Protein AF-A0A6A4G169-F1 (afdb_monomer_lite)

Radius of gyration: 18.1 Å; chains: 1; bounding box: 59×30×52 Å

Sequence (115 aa):
MPDDVLHAVLLAEPDGGGAGARAAGPELSFTHSPNMNASEEDKNSKALHITRASGSDGNPVVLIKVNHEGESVATLNVGEARLFRELLTCVFSALKSFSHANASPTCRYEESTQA

pLDDT: mean 70.04, std 19.35, range [33.66, 94.0]

Structure (mmCIF, N/CA/C/O backbone):
data_AF-A0A6A4G169-F1
#
_entry.id   AF-A0A6A4G169-F1
#
loop_
_atom_site.group_PDB
_atom_site.id
_atom_site.type_symbol
_atom_site.label_atom_id
_atom_site.label_alt_id
_atom_site.label_comp_id
_atom_site.label_asym_id
_atom_site.label_entity_id
_atom_site.label_seq_id
_atom_site.pdbx_PDB_ins_code
_atom_site.Cartn_x
_atom_site.Cartn_y
_atom_site.Cartn_z
_atom_site.occupancy
_atom_site.B_iso_or_equiv
_atom_site.auth_seq_id
_atom_site.auth_comp_id
_atom_site.auth_asym_id
_atom_site.auth_atom_id
_atom_site.pdbx_PDB_model_num
ATOM 1 N N . MET A 1 1 ? -3.055 -14.521 -8.378 1.00 46.72 1 MET A N 1
ATOM 2 C CA . MET A 1 1 ? -2.080 -14.739 -7.293 1.00 46.72 1 MET A CA 1
ATOM 3 C C . MET A 1 1 ? -1.669 -13.454 -6.559 1.00 46.72 1 MET A C 1
ATOM 5 O O . MET A 1 1 ? -1.531 -13.560 -5.352 1.00 46.72 1 MET A O 1
ATOM 9 N N . PRO A 1 2 ? -1.494 -12.257 -7.170 1.00 48.53 2 PRO A N 1
ATOM 10 C CA . PRO A 1 2 ? -1.286 -11.024 -6.385 1.00 48.53 2 PRO A CA 1
ATOM 11 C C . PRO A 1 2 ? -2.592 -10.399 -5.852 1.00 48.53 2 PRO A C 1
ATOM 13 O O . PRO A 1 2 ? -2.572 -9.713 -4.832 1.00 48.53 2 PRO A O 1
ATOM 16 N N . ASP A 1 3 ? -3.727 -10.656 -6.511 1.00 45.31 3 ASP A N 1
ATOM 17 C CA . ASP A 1 3 ? -5.034 -10.111 -6.124 1.00 45.31 3 ASP A CA 1
ATOM 18 C C . ASP A 1 3 ? -5.504 -10.620 -4.744 1.00 45.31 3 ASP A C 1
ATOM 20 O O . ASP A 1 3 ? -6.014 -9.831 -3.954 1.00 45.31 3 ASP A O 1
ATOM 24 N N . ASP A 1 4 ? -5.252 -11.889 -4.397 1.00 45.62 4 ASP A N 1
ATOM 25 C CA . ASP A 1 4 ? -5.675 -12.507 -3.126 1.00 45.62 4 ASP A CA 1
ATOM 26 C C . ASP A 1 4 ? -5.037 -11.860 -1.883 1.00 45.62 4 ASP A C 1
ATOM 28 O O . ASP A 1 4 ? -5.643 -11.794 -0.814 1.00 45.62 4 ASP A O 1
ATOM 32 N N . VAL A 1 5 ? -3.818 -11.337 -2.028 1.00 48.72 5 VAL A N 1
ATOM 33 C CA . VAL A 1 5 ? -3.021 -10.783 -0.925 1.00 48.72 5 VAL A CA 1
ATOM 34 C C . VAL A 1 5 ? -3.483 -9.368 -0.561 1.00 48.72 5 VAL A C 1
ATOM 36 O O . VAL A 1 5 ? -3.688 -9.062 0.614 1.00 48.72 5 VAL A O 1
ATOM 39 N N . LEU A 1 6 ? -3.739 -8.519 -1.564 1.00 50.94 6 LEU A N 1
ATOM 40 C CA . LEU A 1 6 ? -4.378 -7.211 -1.357 1.00 50.94 6 LEU A CA 1
ATOM 41 C C . LEU A 1 6 ? -5.825 -7.370 -0.873 1.00 50.94 6 LEU A C 1
ATOM 43 O O . LEU A 1 6 ? -6.292 -6.598 -0.035 1.00 50.94 6 LEU A O 1
ATOM 47 N N . HIS A 1 7 ? -6.521 -8.400 -1.360 1.00 51.44 7 HIS A N 1
ATOM 48 C CA . HIS A 1 7 ? -7.869 -8.735 -0.920 1.00 51.44 7 HIS A CA 1
ATOM 49 C C . HIS A 1 7 ? -7.903 -9.103 0.572 1.00 51.44 7 HIS A C 1
ATOM 51 O O . HIS A 1 7 ? -8.730 -8.566 1.304 1.00 51.44 7 HIS A O 1
ATOM 57 N N . ALA A 1 8 ? -6.968 -9.930 1.051 1.00 50.56 8 ALA A N 1
ATOM 58 C CA . ALA A 1 8 ? -6.878 -10.331 2.457 1.00 50.56 8 ALA A CA 1
ATOM 59 C C . ALA A 1 8 ? -6.542 -9.164 3.405 1.00 50.56 8 ALA A C 1
ATOM 61 O O . ALA A 1 8 ? -7.106 -9.051 4.493 1.00 50.56 8 ALA A O 1
ATOM 62 N N . VAL A 1 9 ? -5.658 -8.260 2.981 1.00 52.84 9 VAL A N 1
ATOM 63 C CA . VAL A 1 9 ? -5.198 -7.128 3.808 1.00 52.84 9 VAL A CA 1
ATOM 64 C C . VAL A 1 9 ? -6.254 -6.045 3.949 1.00 52.84 9 VAL A C 1
ATOM 66 O O . VAL A 1 9 ? -6.284 -5.348 4.964 1.00 52.84 9 VAL A O 1
ATOM 69 N N . LEU A 1 10 ? -7.164 -5.936 2.982 1.00 51.59 10 LEU A N 1
ATOM 70 C CA . LEU A 1 10 ? -8.193 -4.901 2.970 1.00 51.59 10 LEU A CA 1
ATOM 71 C C . LEU A 1 10 ? -9.598 -5.418 3.336 1.00 51.59 10 LEU A C 1
ATOM 73 O O . LEU A 1 10 ? -10.493 -4.599 3.504 1.00 51.59 10 LEU A O 1
ATOM 77 N N . LEU A 1 11 ? -9.796 -6.738 3.489 1.00 50.16 11 LEU A N 1
ATOM 78 C CA . LEU A 1 11 ? -11.072 -7.339 3.919 1.00 50.16 11 LEU A CA 1
ATOM 79 C C . LEU A 1 11 ? -11.128 -7.831 5.361 1.00 50.16 11 LEU A C 1
ATOM 81 O O . LEU A 1 11 ? -12.230 -8.094 5.830 1.00 50.16 11 LEU A O 1
ATOM 85 N N . ALA A 1 12 ? -10.011 -8.020 6.069 1.00 46.84 12 ALA A N 1
ATOM 86 C CA . ALA A 1 12 ? -10.138 -8.473 7.453 1.00 46.84 12 ALA A CA 1
ATOM 87 C C . ALA A 1 12 ? -10.841 -7.377 8.279 1.00 46.84 12 ALA A C 1
ATOM 89 O O . ALA A 1 12 ? -10.283 -6.296 8.477 1.00 46.84 12 ALA A O 1
ATOM 90 N N . GLU A 1 13 ? -12.074 -7.651 8.688 1.00 44.50 13 GLU A N 1
ATOM 91 C CA . GLU A 1 13 ? -12.904 -6.800 9.539 1.00 44.50 13 GLU A CA 1
ATOM 92 C C . GLU A 1 13 ? -12.142 -6.463 10.838 1.00 44.50 13 GLU A C 1
ATOM 94 O O . GLU A 1 13 ? -11.354 -7.290 11.319 1.00 44.50 13 GLU A O 1
ATOM 99 N N . PRO A 1 14 ? -12.311 -5.260 11.415 1.00 44.72 14 PRO A N 1
ATOM 100 C CA . PRO A 1 14 ? -11.821 -4.978 12.756 1.00 44.72 14 PRO A CA 1
ATOM 101 C C . PRO A 1 14 ? -12.641 -5.819 13.737 1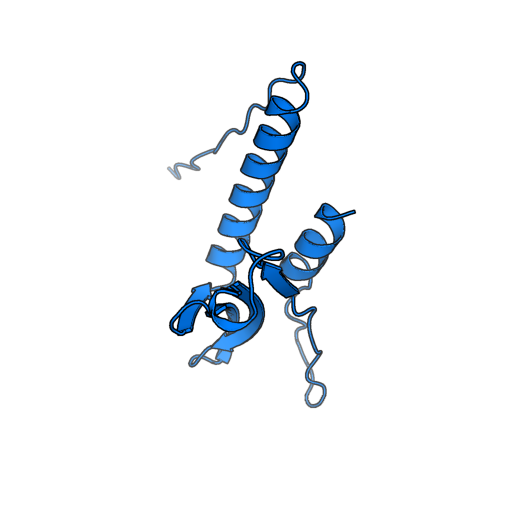.00 44.72 14 PRO A C 1
ATOM 103 O O . PRO A 1 14 ? -13.792 -5.498 14.020 1.00 44.72 14 PRO A O 1
ATOM 106 N N . ASP A 1 15 ? -12.066 -6.927 14.204 1.00 42.91 15 ASP A N 1
ATOM 107 C CA . ASP A 1 15 ? -12.734 -7.834 15.133 1.00 42.91 15 ASP A CA 1
ATOM 108 C C . ASP A 1 15 ? -13.155 -7.068 16.395 1.00 42.91 15 ASP A C 1
ATOM 110 O O . ASP A 1 15 ? -12.338 -6.522 17.145 1.00 42.91 15 ASP A O 1
ATOM 114 N N . GLY A 1 16 ? -14.469 -6.955 16.567 1.00 53.97 16 GLY A N 1
ATOM 115 C CA . GLY A 1 16 ? -15.084 -6.354 17.729 1.00 53.97 16 GLY A CA 1
ATOM 116 C C . GLY A 1 16 ? -15.084 -7.344 18.883 1.00 53.97 16 GLY A C 1
ATOM 117 O O . GLY A 1 16 ? -15.941 -8.217 18.945 1.00 53.97 16 GLY A O 1
ATOM 118 N N . GLY A 1 17 ? -14.198 -7.120 19.852 1.00 43.97 17 GLY A N 1
ATOM 119 C CA . GLY A 1 17 ? -14.405 -7.564 21.229 1.00 43.97 17 GLY A CA 1
ATOM 120 C C . GLY A 1 17 ? -13.399 -8.580 21.761 1.00 43.97 17 GLY A C 1
ATOM 121 O O . GLY A 1 17 ? -13.237 -9.672 21.238 1.00 43.97 17 GLY A O 1
ATOM 122 N N . GLY A 1 18 ? -12.822 -8.245 22.917 1.00 33.66 18 GLY A N 1
ATOM 123 C CA . GLY A 1 18 ? -12.194 -9.214 23.815 1.00 33.66 18 GLY A CA 1
ATOM 124 C C . GLY A 1 18 ? -10.714 -8.955 24.058 1.00 33.66 18 GLY A C 1
ATOM 125 O O . GLY A 1 18 ? -9.883 -9.024 23.161 1.00 33.66 18 GLY A O 1
ATOM 126 N N . ALA A 1 19 ? -10.385 -8.657 25.312 1.00 46.38 19 ALA A N 1
ATOM 127 C CA . ALA A 1 19 ? -9.025 -8.491 25.792 1.00 46.38 19 ALA A CA 1
ATOM 128 C C . ALA A 1 19 ? -8.126 -9.689 25.425 1.00 46.38 19 ALA A C 1
ATOM 130 O O . ALA A 1 19 ? -8.478 -10.836 25.682 1.00 46.38 19 ALA A O 1
ATOM 131 N N . GLY A 1 20 ? -6.921 -9.399 24.922 1.00 36.75 20 GLY A N 1
ATOM 132 C CA . GLY A 1 20 ? -5.800 -10.336 25.015 1.00 36.75 20 GLY A CA 1
ATOM 133 C C . GLY A 1 20 ? -5.500 -11.214 23.799 1.00 36.75 20 GLY A C 1
ATOM 134 O O . GLY A 1 20 ? -5.105 -12.354 23.985 1.00 36.75 20 GLY A O 1
ATOM 135 N N . ALA A 1 21 ? -5.585 -10.705 22.571 1.00 37.19 21 ALA A N 1
ATOM 136 C CA . ALA A 1 21 ? -4.784 -11.224 21.458 1.00 37.19 21 ALA A CA 1
ATOM 137 C C . ALA A 1 21 ? -4.643 -10.133 20.393 1.00 37.19 21 ALA A C 1
ATOM 139 O O . ALA A 1 21 ? -5.592 -9.818 19.684 1.00 37.19 21 ALA A O 1
ATOM 140 N N . ARG A 1 22 ? -3.452 -9.530 20.273 1.00 43.94 22 ARG A N 1
ATOM 141 C CA . ARG A 1 22 ? -3.092 -8.754 19.080 1.00 43.94 22 ARG A CA 1
ATOM 142 C C . ARG A 1 22 ? -3.139 -9.723 17.901 1.00 43.94 22 ARG A C 1
ATOM 144 O O . ARG A 1 22 ? -2.176 -10.454 17.683 1.00 43.94 22 ARG A O 1
ATOM 151 N N . ALA A 1 23 ? -4.251 -9.769 17.174 1.00 39.47 23 ALA A N 1
ATOM 152 C CA . ALA A 1 23 ? -4.279 -10.425 15.882 1.00 39.47 23 ALA A CA 1
ATOM 153 C C . ALA A 1 23 ? -3.243 -9.707 15.008 1.00 39.47 23 ALA A C 1
ATOM 155 O O . ALA A 1 23 ? -3.411 -8.537 14.659 1.00 39.47 23 ALA A O 1
ATOM 156 N N . ALA A 1 24 ? -2.131 -10.389 14.734 1.00 47.31 24 ALA A N 1
ATOM 157 C CA . ALA A 1 24 ? -1.159 -9.997 13.730 1.00 47.31 24 ALA A CA 1
ATOM 158 C C . ALA A 1 24 ? -1.875 -10.054 12.376 1.00 47.31 24 ALA A C 1
ATOM 160 O O . ALA A 1 24 ? -1.876 -11.079 11.699 1.00 47.31 24 ALA A O 1
ATOM 161 N N . GLY A 1 25 ? -2.598 -8.983 12.039 1.00 50.12 25 GLY A N 1
ATOM 162 C CA . GLY A 1 25 ? -3.202 -8.834 10.724 1.00 50.12 25 GLY A CA 1
ATOM 163 C C . GLY A 1 25 ? -2.121 -8.967 9.648 1.00 50.12 25 GLY A C 1
ATOM 164 O O . GLY A 1 25 ? -0.951 -8.706 9.936 1.00 50.12 25 GLY A O 1
ATOM 165 N N . PRO A 1 26 ? -2.477 -9.387 8.424 1.00 55.78 26 PRO A N 1
ATOM 166 C CA . PRO A 1 26 ? -1.495 -9.596 7.371 1.00 55.78 26 PRO A CA 1
ATOM 167 C C . PRO A 1 26 ? -0.736 -8.290 7.105 1.00 55.78 26 PRO A C 1
ATOM 169 O O . PRO A 1 26 ? -1.313 -7.287 6.686 1.00 55.78 26 PRO A O 1
ATOM 172 N N . GLU A 1 27 ? 0.557 -8.307 7.404 1.00 77.19 27 GLU A N 1
ATOM 173 C CA . GLU A 1 27 ? 1.508 -7.257 7.063 1.00 77.19 27 GLU A CA 1
ATOM 174 C C . GLU A 1 27 ? 2.047 -7.543 5.663 1.00 77.19 27 GLU A C 1
ATOM 176 O O . GLU A 1 27 ? 2.465 -8.665 5.366 1.00 77.19 27 GLU A O 1
ATOM 181 N N . LEU A 1 28 ? 2.014 -6.537 4.788 1.00 85.44 28 LEU A N 1
ATOM 182 C CA . LEU A 1 28 ? 2.638 -6.630 3.474 1.00 85.44 28 LEU A CA 1
ATOM 183 C C . LEU A 1 28 ? 3.959 -5.893 3.482 1.00 85.44 28 LEU A C 1
ATOM 185 O O . LEU A 1 28 ? 4.036 -4.748 3.916 1.00 85.44 28 LEU A O 1
ATOM 189 N N . SER A 1 29 ? 4.977 -6.541 2.935 1.00 88.00 29 SER A N 1
ATOM 190 C CA . SER A 1 29 ? 6.278 -5.939 2.699 1.00 88.00 29 SER A CA 1
ATOM 191 C C . SER A 1 29 ? 6.697 -6.228 1.266 1.00 88.00 29 SER A C 1
ATOM 193 O O . SER A 1 29 ? 6.694 -7.380 0.829 1.00 88.00 29 SER A O 1
ATOM 195 N N . PHE A 1 30 ? 7.043 -5.177 0.534 1.00 88.31 30 PHE A N 1
ATOM 196 C CA . PHE A 1 30 ? 7.549 -5.252 -0.827 1.00 88.31 30 PHE A CA 1
ATOM 197 C C . PHE A 1 30 ? 8.911 -4.582 -0.875 1.00 88.31 30 PHE A C 1
ATOM 199 O O . PHE A 1 30 ? 9.029 -3.396 -0.578 1.00 88.31 30 PHE A O 1
ATOM 206 N N . THR A 1 31 ? 9.925 -5.321 -1.309 1.00 89.00 31 THR A N 1
ATOM 207 C CA . THR A 1 31 ? 11.262 -4.774 -1.538 1.00 89.00 31 THR A CA 1
ATOM 208 C C . THR A 1 31 ? 11.539 -4.754 -3.030 1.00 89.00 31 THR A C 1
ATOM 210 O O . THR A 1 31 ? 11.360 -5.757 -3.718 1.00 89.00 31 THR A O 1
ATOM 213 N N . HIS A 1 32 ? 11.985 -3.610 -3.534 1.00 86.75 32 HIS A N 1
ATOM 214 C CA . HIS A 1 32 ? 12.355 -3.414 -4.924 1.00 86.75 32 HIS A CA 1
ATOM 215 C C . HIS A 1 32 ? 13.757 -2.818 -5.010 1.00 86.75 32 HIS A C 1
ATOM 217 O O . HIS A 1 32 ? 14.018 -1.746 -4.466 1.00 86.75 32 HIS A O 1
ATOM 223 N N . SER A 1 33 ? 14.638 -3.487 -5.746 1.00 85.38 33 SER A N 1
ATOM 224 C CA . SER A 1 33 ? 15.994 -3.016 -6.026 1.00 85.38 33 SER A CA 1
ATOM 225 C C . SER A 1 33 ? 16.091 -2.705 -7.518 1.00 85.38 33 SER A C 1
ATOM 227 O O . SER A 1 33 ? 16.324 -3.626 -8.303 1.00 85.38 33 SER A O 1
ATOM 229 N N . PRO A 1 34 ? 15.907 -1.437 -7.945 1.00 76.88 34 PRO A N 1
ATOM 230 C CA . PRO A 1 34 ? 15.936 -1.075 -9.362 1.00 76.88 34 PRO A CA 1
ATOM 231 C C . PRO A 1 34 ? 17.272 -1.430 -10.024 1.00 76.88 34 PRO A C 1
ATOM 233 O O . PRO A 1 34 ? 17.316 -1.696 -11.219 1.00 76.88 34 PRO A O 1
ATOM 236 N N . ASN A 1 35 ? 18.352 -1.445 -9.235 1.00 81.44 35 ASN A N 1
ATOM 237 C CA . ASN A 1 35 ? 19.712 -1.706 -9.685 1.00 81.44 35 ASN A CA 1
ATOM 238 C C . ASN A 1 35 ? 20.252 -3.035 -9.128 1.00 81.44 35 ASN A C 1
ATOM 240 O O . ASN A 1 35 ? 21.337 -3.097 -8.558 1.00 81.44 35 ASN A O 1
ATOM 244 N N . MET A 1 36 ? 19.463 -4.109 -9.234 1.00 75.00 36 MET A N 1
ATOM 245 C CA . MET A 1 36 ? 19.788 -5.409 -8.626 1.00 75.00 36 MET A CA 1
ATOM 246 C C . MET A 1 36 ? 21.133 -5.999 -9.095 1.00 75.00 36 MET A C 1
ATOM 248 O O . MET A 1 36 ? 21.746 -6.768 -8.358 1.00 75.00 36 MET A O 1
ATOM 252 N N . ASN A 1 37 ? 21.591 -5.615 -10.291 1.00 80.44 37 ASN A N 1
ATOM 253 C CA . ASN A 1 37 ? 22.816 -6.121 -10.917 1.00 80.44 37 ASN A CA 1
ATOM 254 C C . ASN A 1 37 ? 24.044 -5.214 -10.727 1.00 80.44 37 ASN A C 1
ATOM 256 O O . ASN A 1 37 ? 25.106 -5.541 -11.252 1.00 80.44 37 ASN A O 1
ATOM 260 N N . ALA A 1 38 ? 23.917 -4.078 -10.039 1.00 77.06 38 ALA A N 1
ATOM 261 C CA . ALA A 1 38 ? 25.066 -3.220 -9.768 1.00 77.06 38 ALA A CA 1
ATOM 262 C C . ALA A 1 38 ? 25.900 -3.708 -8.579 1.00 77.06 38 ALA A C 1
ATOM 264 O O . ALA A 1 38 ? 25.491 -4.597 -7.823 1.00 77.06 38 ALA A O 1
ATOM 265 N N . SER A 1 39 ? 27.085 -3.113 -8.435 1.00 75.62 39 SER A N 1
ATOM 266 C CA . SER A 1 39 ? 27.951 -3.279 -7.270 1.00 75.62 39 SER A CA 1
ATOM 267 C C . SER A 1 39 ? 27.219 -2.869 -5.984 1.00 75.62 39 SER A C 1
ATOM 269 O O . SER A 1 39 ? 26.304 -2.049 -6.005 1.00 75.62 39 SER A O 1
ATOM 271 N N . GLU A 1 40 ? 27.600 -3.463 -4.849 1.00 75.00 40 GLU A N 1
ATOM 272 C CA . GLU A 1 40 ? 26.934 -3.256 -3.546 1.00 75.00 40 GLU A CA 1
ATOM 273 C C . GLU A 1 40 ? 26.851 -1.778 -3.130 1.00 75.00 40 GLU A C 1
ATOM 275 O O . GLU A 1 40 ? 25.871 -1.351 -2.530 1.00 75.00 40 GLU A O 1
ATOM 280 N N . GLU A 1 41 ? 27.862 -0.999 -3.498 1.00 71.06 41 GLU A N 1
ATOM 281 C CA . GLU A 1 41 ? 27.977 0.452 -3.292 1.00 71.06 41 GLU A CA 1
ATOM 282 C C . GLU A 1 41 ? 26.880 1.251 -4.021 1.00 71.06 41 GLU A C 1
ATOM 284 O O . GLU A 1 41 ? 26.451 2.289 -3.523 1.00 71.06 41 GLU A O 1
ATOM 289 N N . ASP A 1 42 ? 26.372 0.730 -5.143 1.00 67.94 42 ASP A N 1
ATOM 290 C CA . ASP A 1 42 ? 25.346 1.356 -5.989 1.00 67.94 42 ASP A CA 1
ATOM 291 C C . ASP A 1 42 ? 23.966 0.683 -5.852 1.00 67.94 42 ASP A C 1
ATOM 293 O O . ASP A 1 42 ? 23.004 1.020 -6.565 1.00 67.94 42 ASP A O 1
ATOM 297 N N . LYS A 1 43 ? 23.840 -0.299 -4.947 1.00 71.62 43 LYS A N 1
ATOM 298 C CA . LYS A 1 43 ? 22.571 -0.976 -4.677 1.00 71.62 43 LYS A CA 1
ATOM 299 C C . LYS A 1 43 ? 21.638 -0.055 -3.911 1.00 71.62 43 LYS A C 1
ATOM 301 O O . LYS A 1 43 ? 21.630 0.025 -2.687 1.00 71.62 43 LYS A O 1
ATOM 306 N N . ASN A 1 44 ? 20.755 0.577 -4.664 1.00 79.81 44 ASN A N 1
ATOM 307 C CA . ASN A 1 44 ? 19.605 1.263 -4.117 1.00 79.81 44 ASN A CA 1
ATOM 308 C C . ASN A 1 44 ? 18.454 0.263 -3.927 1.00 79.81 44 ASN A C 1
ATOM 310 O O . ASN A 1 44 ? 17.997 -0.345 -4.897 1.00 79.81 44 ASN A O 1
ATOM 314 N N . SER A 1 45 ? 17.983 0.088 -2.693 1.00 84.38 45 SER A N 1
ATOM 315 C CA . SER A 1 45 ? 16.794 -0.713 -2.398 1.00 84.38 45 SER A CA 1
ATOM 316 C C . SER A 1 45 ? 15.698 0.172 -1.820 1.00 84.38 45 SER A C 1
ATOM 318 O O . SER A 1 45 ? 15.951 1.101 -1.054 1.00 84.38 45 SER A O 1
ATOM 320 N N . LYS A 1 46 ? 14.466 -0.106 -2.234 1.00 89.69 46 LYS A N 1
ATOM 321 C CA . LYS A 1 46 ? 13.258 0.562 -1.761 1.00 89.69 46 LYS A CA 1
ATOM 322 C C . LYS A 1 46 ? 12.390 -0.475 -1.082 1.00 89.69 46 LYS A C 1
ATOM 324 O O . LYS A 1 46 ? 12.150 -1.527 -1.670 1.00 89.69 46 LYS A O 1
ATOM 329 N N . ALA A 1 47 ? 11.904 -0.180 0.113 1.00 90.69 47 ALA A N 1
ATOM 330 C CA . ALA A 1 47 ? 10.969 -1.049 0.814 1.00 90.69 47 ALA A CA 1
ATOM 331 C C . ALA A 1 47 ? 9.646 -0.321 1.052 1.00 90.69 47 ALA A C 1
ATOM 333 O O . ALA A 1 47 ? 9.638 0.840 1.454 1.00 90.69 47 ALA A O 1
ATOM 334 N N . LEU A 1 48 ? 8.536 -1.005 0.800 1.00 91.50 48 LEU A N 1
ATOM 335 C CA . LEU A 1 48 ? 7.177 -0.567 1.088 1.00 91.50 48 LEU A CA 1
ATOM 336 C C . LEU A 1 48 ? 6.569 -1.543 2.091 1.00 91.50 48 LEU A C 1
ATOM 338 O O . LEU A 1 48 ? 6.443 -2.728 1.795 1.00 91.50 48 LEU A O 1
ATOM 342 N N . HIS A 1 49 ? 6.148 -1.031 3.238 1.00 91.25 49 HIS A N 1
ATOM 343 C CA . HIS A 1 49 ? 5.473 -1.775 4.290 1.00 91.25 49 HIS A CA 1
ATOM 344 C C . HIS A 1 49 ? 4.044 -1.262 4.443 1.00 91.25 49 HIS A C 1
ATOM 346 O O . HIS A 1 49 ? 3.821 -0.053 4.505 1.00 91.25 49 HIS A O 1
ATOM 352 N N . ILE A 1 50 ? 3.080 -2.174 4.516 1.00 91.12 50 ILE A N 1
ATOM 353 C CA . ILE A 1 50 ? 1.673 -1.869 4.764 1.00 91.12 50 ILE A CA 1
ATOM 354 C C . ILE A 1 50 ? 1.234 -2.687 5.971 1.00 91.12 50 ILE A C 1
ATOM 356 O O . ILE A 1 50 ? 1.205 -3.918 5.919 1.00 91.12 50 ILE A O 1
ATOM 360 N N . THR A 1 51 ? 0.895 -1.998 7.055 1.00 89.81 51 THR A N 1
ATOM 361 C CA . THR A 1 51 ? 0.493 -2.610 8.324 1.00 89.81 51 THR A CA 1
ATOM 362 C C . THR A 1 51 ? -0.814 -2.030 8.825 1.00 89.81 51 THR A C 1
ATOM 364 O O . THR A 1 51 ? -1.199 -0.909 8.499 1.00 89.81 51 THR A O 1
ATOM 367 N N . ARG A 1 52 ? -1.514 -2.804 9.650 1.00 87.50 52 ARG A N 1
ATOM 368 C CA . ARG A 1 52 ? -2.641 -2.303 10.435 1.00 87.50 52 ARG A CA 1
ATOM 369 C C . ARG A 1 52 ? -2.134 -1.860 11.797 1.00 87.50 52 ARG A C 1
ATOM 371 O O . ARG A 1 52 ? -1.330 -2.557 12.411 1.00 87.50 52 ARG A O 1
ATOM 378 N N . ALA A 1 53 ? -2.626 -0.729 12.274 1.00 86.38 53 ALA A N 1
ATOM 379 C CA . ALA A 1 53 ? -2.264 -0.174 13.568 1.00 86.38 53 ALA A CA 1
ATOM 380 C C . ALA A 1 53 ? -3.486 0.448 14.254 1.00 86.38 53 ALA A C 1
ATOM 382 O O . ALA A 1 53 ? -4.551 0.600 13.655 1.00 86.38 53 ALA A O 1
ATOM 383 N N . SER A 1 54 ? -3.320 0.813 15.522 1.00 86.25 54 SER A N 1
ATOM 384 C CA . SER A 1 54 ? -4.263 1.674 16.235 1.00 86.25 54 SER A CA 1
ATOM 385 C C . SER A 1 54 ? -3.785 3.117 16.121 1.00 86.25 54 SER A C 1
ATOM 387 O O . SER A 1 54 ? -2.625 3.405 16.422 1.00 86.25 54 SER A O 1
ATOM 389 N N . GLY A 1 55 ? -4.668 4.005 15.674 1.00 83.00 55 GLY A N 1
ATOM 390 C CA . GLY A 1 55 ? -4.453 5.445 15.655 1.00 83.00 55 GLY A CA 1
ATOM 391 C C . GLY A 1 55 ? -4.359 6.021 17.067 1.00 83.00 55 GLY A C 1
ATOM 392 O O . GLY A 1 55 ? -4.647 5.351 18.062 1.00 83.00 55 GLY A O 1
ATOM 393 N N . SER A 1 56 ? -3.959 7.288 17.169 1.00 83.19 56 SER A N 1
ATOM 394 C CA . SER A 1 56 ? -3.849 7.994 18.455 1.00 83.19 56 SER A CA 1
ATOM 395 C C . SER A 1 56 ? -5.187 8.148 19.186 1.00 83.19 56 SER A C 1
ATOM 397 O O . SER A 1 56 ? -5.215 8.337 20.397 1.00 83.19 56 SER A O 1
ATOM 399 N N . ASP A 1 57 ? -6.287 8.074 18.445 1.00 85.75 57 ASP A N 1
ATOM 400 C CA . ASP A 1 57 ? -7.671 8.080 18.916 1.00 85.75 57 ASP A CA 1
ATOM 401 C C . ASP A 1 57 ? -8.196 6.675 19.274 1.00 85.75 57 ASP A C 1
ATOM 403 O O . ASP A 1 57 ? -9.347 6.529 19.676 1.00 85.75 57 ASP A O 1
ATOM 407 N N . GLY A 1 58 ? -7.363 5.638 19.138 1.00 82.56 58 GLY A N 1
ATOM 408 C CA . GLY A 1 58 ? -7.728 4.242 19.366 1.00 82.56 58 GLY A CA 1
ATOM 409 C C . GLY A 1 58 ? -8.454 3.583 18.190 1.00 82.56 58 GLY A C 1
ATOM 410 O O . GLY A 1 58 ? -8.690 2.375 18.239 1.00 82.56 58 GLY A O 1
ATOM 411 N N . ASN A 1 59 ? -8.764 4.327 17.122 1.00 81.62 59 ASN A N 1
ATOM 412 C CA . ASN A 1 59 ? -9.438 3.782 15.949 1.00 81.62 59 ASN A CA 1
ATOM 413 C C . ASN A 1 59 ? -8.457 3.012 15.051 1.00 81.62 59 ASN A C 1
ATOM 415 O O . ASN A 1 59 ? -7.270 3.338 14.995 1.00 81.62 59 ASN A O 1
ATOM 419 N N . PRO A 1 60 ? -8.912 1.975 14.330 1.00 83.06 60 PRO A N 1
ATOM 420 C CA . PRO A 1 60 ? -8.055 1.241 13.409 1.00 83.06 60 PRO A CA 1
ATOM 421 C C . PRO A 1 60 ? -7.615 2.118 12.228 1.00 83.06 60 PRO A C 1
ATOM 423 O O . PRO A 1 60 ? -8.426 2.809 11.610 1.00 83.06 60 PRO A O 1
ATOM 426 N N . VAL A 1 61 ? -6.329 2.040 11.884 1.00 87.62 61 VAL A N 1
ATOM 427 C CA . VAL A 1 61 ? -5.717 2.726 10.738 1.00 87.62 61 VAL A CA 1
ATOM 428 C C . VAL A 1 61 ? -4.825 1.773 9.944 1.00 87.62 61 VAL A C 1
ATOM 430 O O . VAL A 1 61 ? -4.316 0.778 10.468 1.00 87.62 61 VAL A O 1
ATOM 433 N N . VAL A 1 62 ? -4.610 2.089 8.671 1.00 90.19 62 VAL A N 1
ATOM 434 C CA . VAL A 1 62 ? -3.608 1.446 7.817 1.00 90.19 62 VAL A CA 1
ATOM 435 C C . VAL A 1 62 ? -2.395 2.363 7.729 1.00 90.19 62 VAL A C 1
ATOM 437 O O . VAL A 1 62 ? -2.516 3.517 7.331 1.00 90.19 62 VAL A O 1
ATOM 440 N N . LEU A 1 63 ? -1.226 1.852 8.095 1.00 91.00 63 LEU A N 1
ATOM 441 C CA . LEU A 1 63 ? 0.050 2.543 7.990 1.00 91.00 63 LEU A CA 1
ATOM 442 C C . LEU A 1 63 ? 0.758 2.092 6.713 1.00 91.00 63 LEU A C 1
ATOM 444 O O . LEU A 1 63 ? 0.976 0.900 6.507 1.00 91.00 63 LEU A O 1
ATOM 448 N N . ILE A 1 64 ? 1.134 3.047 5.873 1.00 92.06 64 ILE A N 1
ATOM 449 C CA . ILE A 1 64 ? 1.920 2.830 4.664 1.00 92.06 64 ILE A CA 1
ATOM 450 C C . ILE A 1 64 ? 3.274 3.489 4.888 1.00 92.06 64 ILE A C 1
ATOM 452 O O . ILE A 1 64 ? 3.366 4.709 5.014 1.00 92.06 64 ILE A O 1
ATOM 456 N N . LYS A 1 65 ? 4.329 2.683 4.950 1.00 93.38 65 LYS A N 1
ATOM 457 C CA . LYS A 1 65 ? 5.696 3.132 5.199 1.00 93.38 65 LYS A CA 1
ATOM 458 C C . LYS A 1 65 ? 6.580 2.815 4.004 1.00 93.38 65 LYS A C 1
ATOM 460 O O . LYS A 1 65 ? 6.646 1.671 3.569 1.00 93.38 65 LYS A O 1
ATOM 465 N N . VAL A 1 66 ? 7.282 3.820 3.501 1.00 92.19 66 VAL A N 1
ATOM 466 C CA . VAL A 1 66 ? 8.257 3.698 2.418 1.00 92.19 66 VAL A CA 1
ATOM 467 C C . VAL A 1 66 ? 9.633 4.053 2.959 1.00 92.19 66 VAL A C 1
ATOM 469 O O . VAL A 1 66 ? 9.831 5.141 3.491 1.00 92.19 66 VAL A O 1
ATOM 472 N N . ASN A 1 67 ? 10.584 3.140 2.793 1.00 89.44 67 ASN A N 1
ATOM 473 C CA . ASN A 1 67 ? 11.991 3.363 3.095 1.00 89.44 67 ASN A CA 1
ATOM 474 C C . ASN A 1 67 ? 12.761 3.440 1.774 1.00 89.44 67 ASN A C 1
ATOM 476 O O . ASN A 1 67 ? 12.897 2.431 1.078 1.00 89.44 67 ASN A O 1
ATOM 480 N N . HIS A 1 68 ? 13.243 4.631 1.419 1.00 86.31 68 HIS A N 1
ATOM 481 C CA . HIS A 1 68 ? 14.135 4.855 0.277 1.00 86.31 68 HIS A CA 1
ATOM 482 C C . HIS A 1 68 ? 14.858 6.196 0.461 1.00 86.31 68 HIS A C 1
ATOM 484 O O . HIS A 1 68 ? 14.206 7.232 0.408 1.00 86.31 68 HIS A O 1
ATOM 490 N N . GLU A 1 69 ? 16.170 6.175 0.743 1.00 84.50 69 GLU A N 1
ATOM 491 C CA . GLU A 1 69 ? 17.019 7.346 1.105 1.00 84.50 69 GLU A CA 1
ATOM 492 C C . GLU A 1 69 ? 16.577 8.129 2.364 1.00 84.50 69 GLU A C 1
ATOM 494 O O . GLU A 1 69 ? 17.374 8.826 2.986 1.00 84.50 69 GLU A O 1
ATOM 499 N N . GLY A 1 70 ? 15.335 7.939 2.795 1.00 84.19 70 GLY A N 1
ATOM 500 C CA . GLY A 1 70 ? 14.724 8.382 4.033 1.00 84.19 70 GLY A CA 1
ATOM 501 C C . GLY A 1 70 ? 13.437 7.594 4.289 1.00 84.19 70 GLY A C 1
ATOM 502 O O . GLY A 1 70 ? 12.992 6.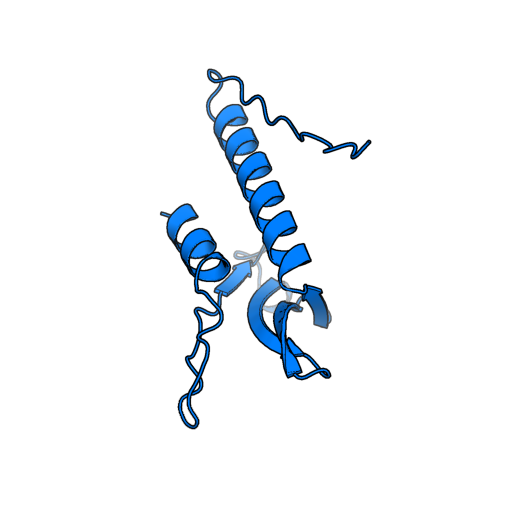791 3.462 1.00 84.19 70 GLY A O 1
ATOM 503 N N . GLU A 1 71 ? 12.852 7.811 5.461 1.00 91.44 71 GLU A N 1
ATOM 504 C CA . GLU A 1 71 ? 11.586 7.199 5.854 1.00 91.44 71 GLU A CA 1
ATOM 505 C C . GLU A 1 71 ? 10.428 8.150 5.541 1.00 91.44 71 GLU A C 1
ATOM 507 O O . GLU A 1 71 ? 10.431 9.312 5.943 1.00 91.44 71 GLU A O 1
ATOM 512 N N . SER A 1 72 ? 9.426 7.650 4.823 1.00 94.00 72 SER A N 1
ATOM 513 C CA . SER A 1 72 ? 8.153 8.331 4.592 1.00 94.00 72 SER A CA 1
ATOM 514 C C . SER A 1 72 ? 7.015 7.465 5.104 1.00 94.00 72 SER A C 1
ATOM 516 O O . SER A 1 72 ? 6.979 6.262 4.848 1.00 94.00 72 SER A O 1
ATOM 518 N N . VAL A 1 73 ? 6.075 8.073 5.823 1.00 92.94 73 VAL A N 1
ATOM 519 C CA . VAL A 1 73 ? 4.972 7.363 6.474 1.00 92.94 73 VAL A CA 1
ATOM 520 C C . VAL A 1 73 ? 3.666 8.092 6.196 1.00 92.94 73 VAL A C 1
ATOM 522 O O . VAL A 1 73 ? 3.585 9.309 6.345 1.00 92.94 73 VAL A O 1
ATOM 525 N N . ALA A 1 74 ? 2.641 7.338 5.814 1.00 92.94 74 ALA A N 1
ATOM 526 C CA . ALA A 1 74 ? 1.277 7.812 5.653 1.00 92.94 74 ALA A CA 1
ATOM 527 C C . ALA A 1 74 ? 0.315 6.911 6.430 1.00 92.94 74 ALA A C 1
ATOM 529 O O . ALA A 1 74 ? 0.522 5.702 6.536 1.00 92.94 74 ALA A O 1
ATOM 530 N N . THR A 1 75 ? -0.752 7.501 6.957 1.00 91.88 75 THR A N 1
ATOM 531 C CA 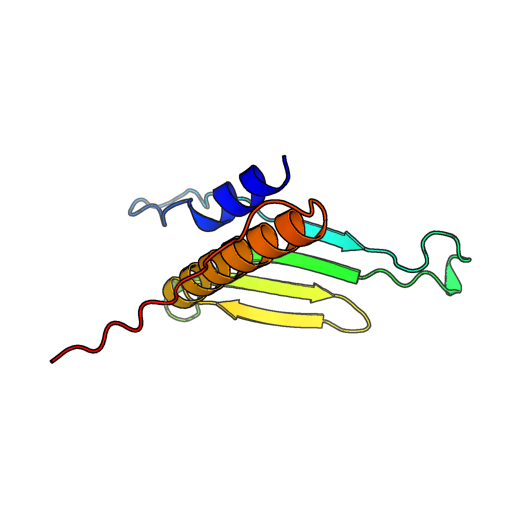. THR A 1 75 ? -1.828 6.788 7.648 1.00 91.88 75 THR A CA 1
ATOM 532 C C . THR A 1 75 ? -3.129 6.990 6.899 1.00 91.88 75 THR A C 1
ATOM 534 O O . THR A 1 75 ? -3.471 8.126 6.587 1.00 91.88 75 THR A O 1
ATOM 537 N N . LEU A 1 76 ? -3.857 5.906 6.659 1.00 90.38 76 LEU A N 1
ATOM 538 C CA . LEU A 1 76 ? -5.209 5.928 6.119 1.00 90.38 76 LEU A CA 1
ATOM 539 C C . LEU A 1 76 ? -6.181 5.458 7.198 1.00 90.38 76 LEU A C 1
ATOM 541 O O . LEU A 1 76 ? -5.967 4.410 7.815 1.00 90.38 76 LEU A O 1
ATOM 545 N N . ASN A 1 77 ? -7.265 6.194 7.410 1.00 89.31 77 ASN A N 1
ATOM 546 C CA . ASN A 1 77 ? -8.387 5.680 8.190 1.00 89.31 77 ASN A CA 1
ATOM 547 C C . ASN A 1 77 ? -9.140 4.581 7.410 1.00 89.31 77 ASN A C 1
ATOM 549 O O . ASN A 1 77 ? -8.858 4.311 6.242 1.00 89.31 77 ASN A O 1
ATOM 553 N N . VAL A 1 78 ? -10.119 3.932 8.046 1.00 83.81 78 VAL A N 1
ATOM 554 C CA . VAL A 1 78 ? -10.881 2.826 7.433 1.00 83.81 78 VAL A CA 1
ATOM 555 C C . VAL A 1 78 ? -11.590 3.239 6.136 1.00 83.81 78 VAL A C 1
ATOM 557 O O . VAL A 1 78 ? -11.581 2.485 5.162 1.00 83.81 78 VAL A O 1
ATOM 560 N N . GLY A 1 79 ? -12.185 4.434 6.100 1.00 85.88 79 GLY A N 1
ATOM 561 C CA . GLY A 1 79 ? -12.870 4.954 4.915 1.00 85.88 79 GLY A CA 1
ATOM 562 C C . GLY A 1 79 ? -11.899 5.232 3.768 1.00 85.88 79 GLY A C 1
ATOM 563 O O . GLY A 1 79 ? -12.124 4.795 2.640 1.00 85.88 79 GLY A O 1
ATOM 564 N N . GLU A 1 80 ? -10.776 5.880 4.066 1.00 89.12 80 GLU A N 1
ATOM 565 C CA . GLU A 1 80 ? -9.710 6.156 3.097 1.00 89.12 80 GLU A CA 1
ATOM 566 C C . GLU A 1 80 ? -9.078 4.870 2.561 1.00 89.12 80 GLU A C 1
ATOM 568 O O . GLU A 1 80 ? -8.867 4.742 1.358 1.00 89.12 80 GLU A O 1
ATOM 573 N N . ALA A 1 81 ? -8.827 3.884 3.427 1.00 86.50 81 ALA A N 1
ATOM 574 C CA . ALA A 1 81 ? -8.287 2.588 3.029 1.00 86.50 81 ALA A CA 1
ATOM 575 C C . ALA A 1 81 ? -9.236 1.845 2.073 1.00 86.50 81 ALA A C 1
ATOM 577 O O . ALA A 1 81 ? -8.782 1.209 1.117 1.00 86.50 81 ALA A O 1
ATOM 578 N N . ARG A 1 82 ? -10.554 1.961 2.283 1.00 84.56 82 ARG A N 1
ATOM 579 C CA . ARG A 1 82 ? -11.566 1.390 1.386 1.00 84.56 82 ARG A CA 1
ATOM 580 C C . ARG A 1 82 ? -11.581 2.081 0.022 1.00 84.56 82 ARG A C 1
ATOM 582 O O . ARG A 1 82 ? -11.560 1.392 -0.995 1.00 84.56 82 ARG A O 1
ATOM 589 N N . LEU A 1 83 ? -11.556 3.413 -0.011 1.00 88.31 83 LEU A N 1
ATOM 590 C CA . LEU A 1 83 ? -11.489 4.168 -1.268 1.00 88.31 83 LEU A CA 1
ATOM 591 C C . LEU A 1 83 ? -10.188 3.877 -2.027 1.00 88.31 83 LEU A C 1
ATOM 593 O O . LEU A 1 83 ? -10.205 3.636 -3.233 1.00 88.31 83 LEU A O 1
ATOM 597 N N . PHE A 1 84 ? -9.062 3.822 -1.315 1.00 87.12 84 PHE A N 1
ATOM 598 C CA . PHE A 1 84 ? -7.764 3.482 -1.889 1.00 87.12 84 PHE A CA 1
ATOM 599 C C . PHE A 1 84 ? -7.767 2.078 -2.510 1.00 87.12 84 PHE A C 1
ATOM 601 O O . PHE A 1 84 ? -7.278 1.892 -3.625 1.00 87.12 84 PHE A O 1
ATOM 608 N N . ARG A 1 85 ? -8.389 1.093 -1.847 1.00 84.00 85 ARG A N 1
ATOM 609 C CA . ARG A 1 85 ? -8.597 -0.259 -2.392 1.00 84.00 85 ARG A CA 1
ATOM 610 C C . ARG A 1 85 ? -9.395 -0.247 -3.691 1.00 84.00 85 ARG A C 1
ATOM 612 O O . ARG A 1 85 ? -9.020 -0.927 -4.647 1.00 84.00 85 ARG A O 1
ATOM 619 N N . GLU A 1 86 ? -10.528 0.447 -3.701 1.00 84.44 86 GLU A N 1
ATOM 620 C CA . GLU A 1 86 ? -11.418 0.509 -4.863 1.00 84.44 86 GLU A CA 1
ATOM 621 C C . GLU A 1 86 ? -10.701 1.158 -6.053 1.00 84.44 86 GLU A C 1
ATOM 623 O O . GLU A 1 86 ? -10.721 0.611 -7.160 1.00 84.44 86 GLU A O 1
ATOM 628 N N . LEU A 1 87 ? -9.951 2.236 -5.800 1.00 88.69 87 LEU A N 1
ATOM 629 C CA . LEU A 1 87 ? -9.116 2.889 -6.803 1.00 88.69 87 LEU A CA 1
ATOM 630 C C . LEU A 1 87 ? -8.042 1.940 -7.353 1.00 88.69 87 LEU A C 1
ATOM 632 O O . LEU A 1 87 ? -7.940 1.778 -8.570 1.00 88.69 87 LEU A O 1
ATOM 636 N N . LEU A 1 88 ? -7.279 1.269 -6.481 1.00 86.50 88 LEU A N 1
ATOM 637 C CA . LEU A 1 88 ? -6.267 0.293 -6.898 1.00 86.50 88 LEU A CA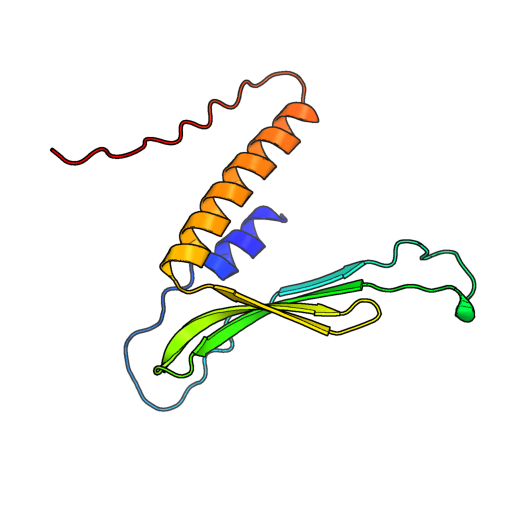 1
ATOM 638 C C . LEU A 1 88 ? -6.883 -0.828 -7.739 1.00 86.50 88 LEU A C 1
ATOM 640 O O . LEU A 1 88 ? -6.328 -1.197 -8.770 1.00 86.50 88 LEU A O 1
ATOM 644 N N . THR A 1 89 ? -8.046 -1.342 -7.341 1.00 83.88 89 THR A N 1
ATOM 645 C CA . THR A 1 89 ? -8.738 -2.424 -8.056 1.00 83.88 89 THR A CA 1
ATOM 646 C C . THR A 1 89 ? -9.143 -1.988 -9.464 1.00 83.88 89 THR A C 1
ATOM 648 O O . THR A 1 89 ? -8.905 -2.722 -10.428 1.00 83.88 89 THR A O 1
ATOM 651 N N . CYS A 1 90 ? -9.697 -0.781 -9.612 1.00 79.81 90 CYS A N 1
ATOM 652 C CA . CYS A 1 90 ? -10.010 -0.224 -10.926 1.00 79.81 90 CYS A CA 1
ATOM 653 C C . CYS A 1 90 ? -8.741 -0.045 -11.777 1.00 79.81 90 CYS A C 1
ATOM 655 O O . CYS A 1 90 ? -8.694 -0.510 -12.918 1.00 79.81 90 CYS A O 1
ATOM 657 N N . VAL A 1 91 ? -7.686 0.561 -11.219 1.00 85.25 91 VAL A N 1
ATOM 658 C CA . VAL A 1 91 ? -6.425 0.807 -11.938 1.00 85.25 91 VAL A CA 1
ATOM 659 C C . VAL A 1 91 ? -5.774 -0.504 -12.378 1.00 85.25 91 VAL A C 1
ATOM 661 O O . VAL A 1 91 ? -5.411 -0.635 -13.543 1.00 85.25 91 VAL A O 1
ATOM 664 N N . PHE A 1 92 ? -5.671 -1.510 -11.505 1.00 82.06 92 PHE A N 1
ATOM 665 C CA . PHE A 1 92 ? -5.103 -2.810 -11.873 1.00 82.06 92 PHE A CA 1
ATOM 666 C C . PHE A 1 92 ? -5.930 -3.531 -12.938 1.00 82.06 92 PHE A C 1
ATOM 668 O O . PHE A 1 92 ? -5.358 -4.159 -13.831 1.00 82.06 92 PHE A O 1
ATOM 675 N N . SER A 1 93 ? -7.258 -3.413 -12.889 1.00 75.25 93 SER A N 1
ATOM 676 C CA . SER A 1 93 ? -8.140 -3.960 -13.926 1.00 75.25 93 SER A CA 1
ATOM 677 C C . SER A 1 93 ? -7.890 -3.284 -15.278 1.00 75.25 93 SER A C 1
ATOM 679 O O . SER A 1 93 ? -7.785 -3.961 -16.304 1.00 75.25 93 SER A O 1
ATOM 681 N N . ALA A 1 94 ? -7.709 -1.961 -15.285 1.00 77.38 94 ALA A N 1
ATOM 682 C CA . ALA A 1 94 ? -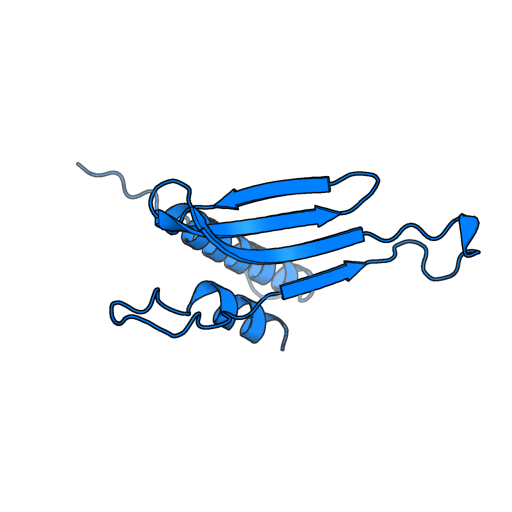7.356 -1.210 -16.484 1.00 77.38 94 ALA A CA 1
ATOM 683 C C . ALA A 1 94 ? -5.951 -1.559 -17.006 1.00 77.38 94 ALA A C 1
ATOM 685 O O . ALA A 1 94 ? -5.788 -1.780 -18.202 1.00 77.38 94 ALA A O 1
ATOM 686 N N . LEU A 1 95 ? -4.950 -1.692 -16.130 1.00 76.81 95 LEU A N 1
ATOM 687 C CA . LEU A 1 95 ? -3.582 -2.071 -16.508 1.00 76.81 95 LEU A CA 1
ATOM 688 C C . LEU A 1 95 ? -3.515 -3.487 -17.098 1.00 76.81 95 LEU A C 1
ATOM 690 O O . LEU A 1 95 ? -2.854 -3.695 -18.117 1.00 76.81 95 LEU A O 1
ATOM 694 N N . LYS A 1 96 ? -4.245 -4.452 -16.520 1.00 74.88 96 LYS A N 1
ATOM 695 C CA . LYS A 1 96 ? -4.394 -5.799 -17.100 1.00 74.88 96 LYS A CA 1
ATOM 696 C C . LYS A 1 96 ? -5.041 -5.729 -18.486 1.00 74.88 96 LYS A C 1
ATOM 698 O O . LYS A 1 96 ? -4.557 -6.378 -19.406 1.00 74.88 96 LYS A O 1
ATOM 703 N N . SER A 1 97 ? -6.068 -4.898 -18.655 1.00 61.19 97 SER A N 1
ATOM 704 C CA . SER A 1 97 ? -6.763 -4.701 -19.938 1.00 61.19 97 SER A CA 1
ATOM 705 C C . SER A 1 97 ? -5.925 -3.948 -20.980 1.00 61.19 97 SER A C 1
ATOM 707 O O . SER A 1 97 ? -6.130 -4.113 -22.175 1.00 61.19 97 SER A O 1
ATOM 709 N N . PHE A 1 98 ? -4.954 -3.134 -20.561 1.00 57.84 98 PHE A N 1
ATOM 710 C CA . PHE A 1 98 ? -4.002 -2.499 -21.476 1.00 57.84 98 PHE A CA 1
ATOM 711 C C . PHE A 1 98 ? -2.919 -3.487 -21.934 1.00 57.84 98 PHE A C 1
ATOM 713 O O . PHE A 1 98 ? -2.508 -3.472 -23.091 1.00 57.84 98 PHE A O 1
ATOM 720 N N . SER A 1 99 ? -2.498 -4.396 -21.046 1.00 57.31 99 SER A N 1
ATOM 721 C CA . SER A 1 99 ? -1.588 -5.498 -21.388 1.00 57.31 99 SER A CA 1
ATOM 722 C C . SER A 1 99 ? -2.258 -6.586 -22.243 1.00 57.31 99 SER A C 1
ATOM 724 O O . SER A 1 99 ? -1.573 -7.272 -22.998 1.00 57.31 99 SER A O 1
ATOM 726 N N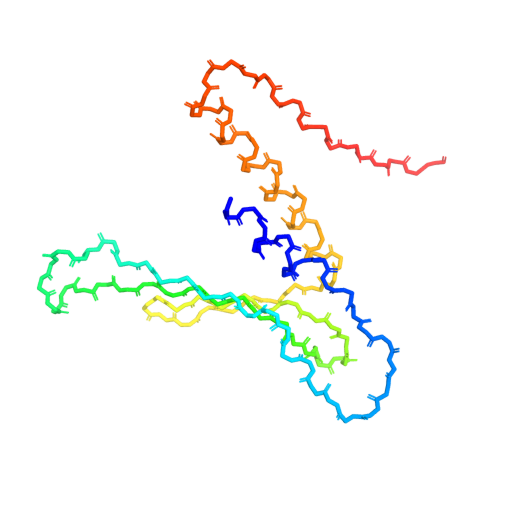 . HIS A 1 100 ? -3.577 -6.755 -22.121 1.00 50.81 100 HIS A N 1
ATOM 727 C CA . HIS A 1 100 ? -4.433 -7.630 -22.925 1.00 50.81 100 HIS A CA 1
ATOM 728 C C . HIS A 1 100 ? -5.364 -6.746 -23.761 1.00 50.81 100 HIS A C 1
ATOM 730 O O . HIS A 1 100 ? -6.515 -6.544 -23.386 1.00 50.81 100 HIS A O 1
ATOM 736 N N . ALA A 1 101 ? -4.905 -6.188 -24.881 1.00 49.34 101 ALA A N 1
ATOM 737 C CA . ALA A 1 101 ? -5.805 -5.502 -25.808 1.00 49.34 101 ALA A CA 1
ATOM 738 C C . ALA A 1 101 ? -6.938 -6.455 -26.255 1.00 49.34 101 ALA A C 1
ATOM 740 O O . ALA A 1 101 ? -6.723 -7.287 -27.133 1.00 49.34 101 ALA A O 1
ATOM 741 N N . ASN A 1 102 ? -8.083 -6.385 -25.557 1.00 43.78 102 ASN A N 1
ATOM 742 C CA . ASN A 1 102 ? -9.469 -6.709 -25.928 1.00 43.78 102 ASN A CA 1
ATOM 743 C C . ASN A 1 102 ? -10.343 -6.959 -24.676 1.00 43.78 102 ASN A C 1
ATOM 745 O O . ASN A 1 102 ? -10.910 -8.035 -24.513 1.00 43.78 102 ASN A O 1
ATOM 749 N N . ALA A 1 103 ? -10.491 -5.970 -23.793 1.00 44.69 103 ALA A N 1
ATOM 750 C CA . ALA A 1 103 ? -11.697 -5.824 -22.968 1.00 44.69 103 ALA A CA 1
ATOM 751 C C . ALA A 1 103 ? -11.769 -4.392 -22.425 1.00 44.69 103 ALA A C 1
ATOM 753 O O . ALA A 1 103 ? -10.889 -3.960 -21.691 1.00 44.69 103 ALA A O 1
ATOM 754 N N . SER A 1 104 ? -12.804 -3.640 -22.800 1.00 47.06 104 SER A N 1
ATOM 755 C CA . SER A 1 104 ? -13.079 -2.302 -22.261 1.00 47.06 104 SER A CA 1
ATOM 756 C C . SER A 1 104 ? -13.383 -2.380 -20.759 1.00 47.06 104 SER A C 1
ATOM 758 O O . SER A 1 104 ? -14.383 -3.007 -20.406 1.00 47.06 104 SER A O 1
ATOM 760 N N . PRO A 1 105 ? -12.630 -1.709 -19.866 1.00 50.59 105 PRO A N 1
ATOM 761 C CA . PRO A 1 105 ? -13.040 -1.567 -18.482 1.00 50.59 105 PRO A CA 1
ATOM 762 C C . PRO A 1 105 ? -13.733 -0.212 -18.310 1.00 50.59 105 PRO A C 1
ATOM 764 O O . PRO A 1 105 ? -13.096 0.832 -18.189 1.00 50.59 105 PRO A O 1
ATOM 767 N N . THR A 1 106 ? -15.064 -0.208 -18.299 1.00 53.66 106 THR A N 1
ATOM 768 C CA . THR A 1 106 ? -15.836 0.913 -17.749 1.00 53.66 106 THR A CA 1
ATOM 769 C C . THR A 1 106 ? -15.727 0.883 -16.227 1.00 53.66 106 THR A C 1
ATOM 771 O O . THR A 1 106 ? -16.525 0.228 -15.564 1.00 53.66 106 THR A O 1
ATOM 774 N N . CYS A 1 107 ? -14.756 1.598 -15.657 1.00 49.06 107 CYS A N 1
ATOM 775 C CA . CYS A 1 107 ? -14.851 2.023 -14.262 1.00 49.06 107 CYS A CA 1
ATOM 776 C C . CYS A 1 107 ? -15.770 3.248 -14.212 1.00 49.06 107 CYS A C 1
ATOM 778 O O . CYS A 1 107 ? -15.392 4.323 -14.676 1.00 49.06 107 CYS A O 1
ATOM 780 N N . ARG A 1 108 ? -16.989 3.095 -13.691 1.00 46.38 108 ARG A N 1
ATOM 781 C CA . ARG A 1 108 ? -17.854 4.235 -13.365 1.00 46.38 108 ARG A CA 1
ATOM 782 C C . ARG A 1 108 ? -17.668 4.577 -11.893 1.00 46.38 108 ARG A C 1
ATOM 784 O O . ARG A 1 108 ? -17.921 3.738 -11.038 1.00 46.38 108 ARG A O 1
ATOM 791 N N . TYR A 1 109 ? -17.219 5.798 -11.627 1.00 41.91 109 TYR A N 1
ATOM 792 C CA . TYR A 1 109 ? -17.358 6.428 -10.320 1.00 41.91 109 TYR A CA 1
ATOM 793 C C . TYR A 1 109 ? -18.772 7.016 -10.280 1.00 41.91 109 TYR A C 1
ATOM 795 O O . TYR A 1 109 ? -19.050 7.972 -11.004 1.00 41.91 109 TYR A O 1
ATOM 803 N N . GLU A 1 110 ? -19.695 6.400 -9.539 1.00 42.19 110 GLU A N 1
ATOM 804 C CA . GLU A 1 110 ? -20.972 7.054 -9.242 1.00 42.19 110 GLU A CA 1
ATOM 805 C C . GLU A 1 110 ? -20.747 8.022 -8.083 1.00 42.19 110 GLU A C 1
ATOM 807 O O . GLU A 1 110 ? -20.617 7.632 -6.923 1.00 42.19 110 GLU A O 1
ATOM 812 N N . GLU A 1 111 ? -20.669 9.305 -8.423 1.00 40.28 111 GLU A N 1
ATOM 813 C CA . GLU A 1 111 ? -20.824 10.385 -7.461 1.00 40.28 111 GLU A CA 1
ATOM 814 C C . GLU A 1 111 ? -22.282 10.374 -6.991 1.00 40.28 111 GLU A C 1
ATOM 816 O O . GLU A 1 111 ? -23.196 10.764 -7.717 1.00 40.28 111 GLU A O 1
ATOM 821 N N . SER A 1 112 ? -22.511 9.855 -5.786 1.00 41.00 112 SER A N 1
ATOM 822 C CA . SER A 1 112 ? -23.829 9.874 -5.159 1.00 41.00 112 SER A CA 1
ATOM 823 C C . SER A 1 112 ? -24.124 11.304 -4.697 1.00 41.00 112 SER A C 1
ATOM 825 O O . SER A 1 112 ? -23.779 11.700 -3.584 1.00 41.00 112 SER A O 1
ATOM 827 N N . THR A 1 113 ? -24.708 12.119 -5.579 1.00 44.34 113 THR A N 1
ATOM 828 C CA . THR A 1 113 ? -25.295 13.406 -5.201 1.00 44.34 113 THR A CA 1
ATOM 829 C C . THR A 1 113 ? -26.575 13.129 -4.418 1.00 44.34 113 THR A C 1
ATOM 831 O O . THR A 1 113 ? -27.583 12.698 -4.973 1.00 44.34 113 THR A O 1
ATOM 834 N N . GLN A 1 114 ? -26.524 13.363 -3.111 1.00 43.25 114 GLN A N 1
ATOM 835 C CA . GLN A 1 114 ? -27.696 13.354 -2.246 1.00 43.25 114 GLN A CA 1
ATOM 836 C C . GLN A 1 114 ? -28.513 14.637 -2.480 1.00 43.25 114 GLN A C 1
ATOM 838 O O . GLN A 1 114 ? -27.992 15.738 -2.293 1.00 43.25 114 GLN A O 1
ATOM 843 N N . ALA A 1 115 ? -29.782 14.485 -2.863 1.00 42.06 115 ALA A N 1
ATOM 844 C CA . ALA A 1 115 ? -30.835 15.492 -2.725 1.00 42.06 115 ALA A CA 1
ATOM 845 C C . ALA A 1 115 ? -32.145 14.797 -2.336 1.00 42.06 115 ALA A C 1
ATOM 847 O O . ALA A 1 115 ? -32.479 13.779 -2.985 1.00 42.06 115 ALA A O 1
#

Secondary structure (DSSP, 8-state):
--HHHHHHHHH-------SS-------EEEEE-TTTTS-GGG---EEEEEEEEE-TTS-EEEEEEEEESEEEEEEEEHHHHHHHHHHHHHHHHHHHHHHSSS-------------

InterPro domains:
  IPR009044 ssDNA-binding transcriptional regulator [G3DSA:2.30.31.10] (18-108)

Foldseek 3Di:
DVVVLLVQQLPDDPDDDDPDDPPQRDKDKDKDFVPPPDDPVPTWIKMWIWGWDQDPVRAIWIWIWIDGPHIDIDIGHSVRSVVVSLVVVLVVVVVVCVVVVDDDDPPDDPPPDDD

Organism: NCBI:txid129364